Protein AF-0000000069433955 (afdb_homodimer)

Organism: Salmonella typhimurium (strain SL1344) (NCBI:txid216597)

Sequence (164 aa):
MSNSALQKSEDSWYDIVRRSDGCVVFSFPSSGRHLIYRVNGMVSMRPLLDDEEVFTPNGFMHFIRRLGYRVTPPSDNMKSTAMSNSALQKSEDSWYDIVRRSDGCVVFSFPSSGRHLIYRVNGMVSMRPLLDDEEVFTPNGFMHFIRRLGYRVTPPSDNMKSTA

Foldseek 3Di:
DPCPPPPVVPFDKDFDADPVVRDTDDMDTPDAAKDWDDDPRDIDMDGDDPPDDDDDPVRVVVVVVVVPDDDDDDDVPVPPPD/DPCPPPVPVPFDKDFDADPVVRDGPDMDTPDAAKDWDDDPRDIDMDGDDPPDDDDDPVRVVVVVVVVPDDDDDDDVPVPPPD

Radius of gyration: 22.23 Å; Cα contacts (8 Å, |Δi|>4): 238; chains: 2; bounding box: 81×56×34 Å

Solvent-accessible surface area (backbone atoms only — not comparable to full-atom values): 9874 Å² total; per-residue (Å²): 133,80,79,74,62,76,70,64,71,71,67,51,46,33,32,36,25,36,60,90,79,61,46,72,75,47,74,46,58,56,65,67,36,33,42,36,34,63,54,96,91,34,80,43,73,44,76,52,54,91,66,48,42,82,32,34,69,67,52,43,53,54,49,45,39,73,72,47,33,47,76,41,75,58,73,74,68,73,64,65,78,113,131,80,79,73,61,76,70,66,70,70,67,50,46,34,31,35,23,36,60,90,77,62,46,72,76,47,74,45,58,54,66,67,37,34,41,35,34,64,54,97,88,34,80,42,74,46,76,51,55,90,65,48,42,81,32,34,69,68,54,45,52,54,50,45,39,71,72,47,31,48,78,43,74,58,73,72,69,72,65,67,78,113

pLDDT: mean 84.35, std 21.29, range [32.19, 98.75]

Nearest PDB structures (foldseek):
  9iuz-assembly1_C  TM=4.499E-01  e=4.815E+00  Arabidopsis thaliana
  9iuz-assembly1_C  TM=4.136E-01  e=3.814E+00  Arabidopsis thaliana

Structure (mmCIF, N/CA/C/O backbone):
data_AF-0000000069433955-model_v1
#
loop_
_entity.id
_entity.type
_entity.pdbx_description
1 polymer 'Predicted bacteriophage protein'
#
loop_
_atom_site.group_PDB
_atom_site.id
_atom_site.type_symbol
_atom_site.label_atom_id
_atom_site.label_alt_id
_atom_site.label_comp_id
_atom_site.label_asym_id
_atom_site.label_entity_id
_atom_site.label_seq_id
_atom_site.pdbx_PDB_ins_code
_atom_site.Cartn_x
_atom_site.Cartn_y
_atom_site.Cartn_z
_atom_site.occupancy
_atom_site.B_iso_or_equiv
_atom_site.auth_seq_id
_atom_site.auth_comp_id
_atom_site.auth_asym_id
_atom_site.auth_atom_id
_atom_site.pdbx_PDB_model_num
ATOM 1 N N . MET A 1 1 ? -41.156 -10.906 -10.141 1 32.72 1 MET A N 1
ATOM 2 C CA . MET A 1 1 ? -40.156 -10.258 -9.281 1 32.72 1 MET A CA 1
ATOM 3 C C . MET A 1 1 ? -38.875 -11.102 -9.188 1 32.72 1 MET A C 1
ATOM 5 O O . MET A 1 1 ? -38.906 -12.203 -8.641 1 32.72 1 MET A O 1
ATOM 9 N N . SER A 1 2 ? -38.188 -11.195 -10.344 1 35.56 2 SER A N 1
ATOM 10 C CA . SER A 1 2 ? -36.938 -11.875 -10.617 1 35.56 2 SER A CA 1
ATOM 11 C C . SER A 1 2 ? -35.906 -11.578 -9.531 1 35.56 2 SER A C 1
ATOM 13 O O . SER A 1 2 ? -35.656 -10.414 -9.203 1 35.56 2 SER A O 1
ATOM 15 N N . ASN A 1 3 ? -35.875 -12.43 -8.461 1 35.75 3 ASN A N 1
ATOM 16 C CA . ASN A 1 3 ? -34.812 -12.492 -7.469 1 35.75 3 ASN A CA 1
ATOM 17 C C . ASN A 1 3 ? -33.438 -12.227 -8.102 1 35.75 3 ASN A C 1
ATOM 19 O O . ASN A 1 3 ? -32.844 -13.125 -8.695 1 35.75 3 ASN A O 1
ATOM 23 N N . SER A 1 4 ? -33.219 -11.211 -8.953 1 37.47 4 SER A N 1
ATOM 24 C CA . SER A 1 4 ? -31.859 -10.742 -9.203 1 37.47 4 SER A CA 1
ATOM 25 C C . SER A 1 4 ? -31.031 -10.734 -7.922 1 37.47 4 SER A C 1
ATOM 27 O O . SER A 1 4 ? -31.141 -9.812 -7.109 1 37.47 4 SER A O 1
ATOM 29 N N . ALA A 1 5 ? -31.125 -11.773 -7.105 1 37.88 5 ALA A N 1
ATOM 30 C CA . ALA A 1 5 ? -30.141 -12.023 -6.055 1 37.88 5 ALA A CA 1
ATOM 31 C C . ALA A 1 5 ? -28.797 -11.375 -6.391 1 37.88 5 ALA A C 1
ATOM 33 O O . ALA A 1 5 ? -28.422 -11.281 -7.562 1 37.88 5 ALA A O 1
ATOM 34 N N . LEU A 1 6 ? -28.359 -10.445 -5.57 1 41.28 6 LEU A N 1
ATOM 35 C CA . LEU A 1 6 ? -27 -9.93 -5.449 1 41.28 6 LEU A CA 1
ATOM 36 C C . LEU A 1 6 ? -25.984 -10.992 -5.848 1 41.28 6 LEU A C 1
ATOM 38 O O . LEU A 1 6 ? -25.844 -12.008 -5.164 1 41.28 6 LEU A O 1
ATOM 42 N N . GLN A 1 7 ? -25.984 -11.516 -6.977 1 39.38 7 GLN A N 1
ATOM 43 C CA . GLN A 1 7 ? -24.797 -12.289 -7.363 1 39.38 7 GLN A CA 1
ATOM 44 C C . GLN A 1 7 ? -23.562 -11.828 -6.59 1 39.38 7 GLN A C 1
ATOM 46 O O . GLN A 1 7 ? -23.062 -10.727 -6.824 1 39.38 7 GLN A O 1
ATOM 51 N N . LYS A 1 8 ? -23.594 -11.914 -5.301 1 45.47 8 LYS A N 1
ATOM 52 C CA . LYS A 1 8 ? -22.344 -11.781 -4.562 1 45.47 8 LYS A CA 1
ATOM 53 C C . LYS A 1 8 ? -21.141 -12.078 -5.457 1 45.47 8 LYS A C 1
ATOM 55 O O . LYS A 1 8 ? -21.047 -13.164 -6.031 1 45.47 8 LYS A O 1
ATOM 60 N N . SER A 1 9 ? -20.75 -11.242 -6.344 1 50.5 9 SER A N 1
ATOM 61 C CA . SER A 1 9 ? -19.5 -11.414 -7.082 1 50.5 9 SER A CA 1
ATOM 62 C C . SER A 1 9 ? -18.562 -12.367 -6.355 1 50.5 9 SER A C 1
ATOM 64 O O . SER A 1 9 ? -18.203 -12.141 -5.195 1 50.5 9 SER A O 1
ATOM 66 N N . GLU A 1 10 ? -18.891 -13.562 -6.527 1 57.84 10 GLU A N 1
ATOM 67 C CA . GLU A 1 10 ? -17.953 -14.531 -5.98 1 57.84 10 GLU A CA 1
ATOM 68 C C . GLU A 1 10 ? -16.531 -13.992 -6.004 1 57.84 10 GLU A C 1
ATOM 70 O O . GLU A 1 10 ? -16 -13.664 -7.066 1 57.84 10 GLU A O 1
ATOM 75 N N . ASP A 1 11 ? -16.094 -13.422 -4.949 1 69.75 11 ASP A N 1
ATOM 76 C CA . ASP A 1 11 ? -14.711 -12.969 -4.871 1 69.75 11 ASP A CA 1
ATOM 77 C C . ASP A 1 11 ? -13.75 -14.031 -5.41 1 69.75 11 ASP A C 1
ATOM 79 O O . ASP A 1 11 ? -13.812 -15.188 -5.008 1 69.75 11 ASP A O 1
ATOM 83 N N . SER A 1 12 ? -13.234 -13.719 -6.617 1 89.62 12 SER A N 1
ATOM 84 C CA . SER A 1 12 ? -12.141 -14.562 -7.078 1 89.62 12 SER A CA 1
ATOM 85 C C . SER A 1 12 ? -10.961 -14.508 -6.113 1 89.62 12 SER A C 1
ATOM 87 O O . SER A 1 12 ? -10.789 -13.523 -5.387 1 89.62 12 SER A O 1
ATOM 89 N N . TRP A 1 13 ? -10.359 -15.688 -5.953 1 97 13 TRP A N 1
ATOM 90 C CA . TRP A 1 13 ? -9.18 -15.797 -5.094 1 97 13 TRP A CA 1
ATOM 91 C C . TRP A 1 13 ? -7.902 -15.797 -5.918 1 97 13 TRP A C 1
ATOM 93 O O . TRP A 1 13 ? -7.883 -16.281 -7.047 1 97 13 TRP A O 1
ATOM 103 N N . TYR A 1 14 ? -6.887 -15.234 -5.289 1 98.25 14 TYR A N 1
ATOM 104 C CA . TYR A 1 14 ? -5.555 -15.172 -5.879 1 98.25 14 TYR A CA 1
ATOM 105 C C . TYR A 1 14 ? -4.508 -15.719 -4.914 1 98.25 14 TYR A C 1
ATOM 107 O O . TYR A 1 14 ? -4.656 -15.602 -3.695 1 98.25 14 TYR A O 1
ATOM 115 N N . ASP A 1 15 ? -3.482 -16.281 -5.465 1 98.38 15 ASP A N 1
ATOM 116 C CA . ASP A 1 15 ? -2.363 -16.797 -4.684 1 98.38 15 ASP A CA 1
ATOM 117 C C . ASP A 1 15 ? -1.071 -16.062 -5.02 1 98.38 15 ASP A C 1
ATOM 119 O O . ASP A 1 15 ? -0.813 -15.75 -6.184 1 98.38 15 ASP A O 1
ATOM 123 N N . ILE A 1 16 ? -0.302 -15.773 -4.051 1 98.5 16 ILE A N 1
ATOM 124 C CA . ILE A 1 16 ? 1.091 -15.383 -4.242 1 98.5 16 ILE A CA 1
ATOM 125 C C . ILE A 1 16 ? 1.989 -16.609 -4.145 1 98.5 16 ILE A C 1
ATOM 127 O O . ILE A 1 16 ? 1.977 -17.328 -3.135 1 98.5 16 ILE A O 1
ATOM 131 N N . VAL A 1 17 ? 2.74 -16.828 -5.148 1 98.25 17 VAL A N 1
ATOM 132 C CA . VAL A 1 17 ? 3.533 -18.047 -5.262 1 98.25 17 VAL A CA 1
ATOM 133 C C . VAL A 1 17 ? 5.012 -17.688 -5.387 1 98.25 17 VAL A C 1
ATOM 135 O O . VAL A 1 17 ? 5.395 -16.875 -6.23 1 98.25 17 VAL A O 1
ATOM 138 N N . ARG A 1 18 ? 5.762 -18.219 -4.496 1 98.06 18 ARG A N 1
ATOM 139 C CA . ARG A 1 18 ? 7.207 -18.094 -4.652 1 98.06 18 ARG A CA 1
ATOM 140 C C . ARG A 1 18 ? 7.695 -18.891 -5.863 1 98.06 18 ARG A C 1
ATOM 142 O O . ARG A 1 18 ? 7.539 -20.109 -5.918 1 98.06 18 ARG A O 1
ATOM 149 N N . ARG A 1 19 ? 8.336 -18.234 -6.816 1 97.25 19 ARG A N 1
ATOM 150 C CA . ARG A 1 19 ? 8.633 -18.859 -8.102 1 97.25 19 ARG A CA 1
ATOM 151 C C . ARG A 1 19 ? 9.672 -19.969 -7.949 1 97.25 19 ARG A C 1
ATOM 153 O O . ARG A 1 19 ? 9.609 -20.984 -8.641 1 97.25 19 ARG A O 1
ATOM 160 N N . SER A 1 20 ? 10.617 -19.797 -7.016 1 96 20 SER A N 1
ATOM 161 C CA . SER A 1 20 ? 11.758 -20.688 -6.891 1 96 20 SER A CA 1
ATOM 162 C C . SER A 1 20 ? 11.305 -22.109 -6.574 1 96 20 SER A C 1
ATOM 164 O O . SER A 1 20 ? 11.93 -23.078 -7.012 1 96 20 SER A O 1
ATOM 166 N N . ASP A 1 21 ? 10.258 -22.297 -5.906 1 96.69 21 ASP A N 1
ATOM 167 C CA . ASP A 1 21 ? 9.883 -23.641 -5.484 1 96.69 21 ASP A CA 1
ATOM 168 C C . ASP A 1 21 ? 8.383 -23.875 -5.676 1 96.69 21 ASP A C 1
ATOM 170 O O . ASP A 1 21 ? 7.875 -24.969 -5.387 1 96.69 21 ASP A O 1
ATOM 174 N N . GLY A 1 22 ? 7.676 -22.891 -6.055 1 97 22 GLY A N 1
ATOM 175 C CA . GLY A 1 22 ? 6.258 -23.031 -6.34 1 97 22 GLY A CA 1
ATOM 176 C C . GLY A 1 22 ? 5.391 -22.969 -5.098 1 97 22 GLY A C 1
ATOM 177 O O . GLY A 1 22 ? 4.191 -23.25 -5.156 1 97 22 GLY A O 1
ATOM 178 N N . CYS A 1 23 ? 5.957 -22.562 -3.988 1 97.06 23 CYS A N 1
ATOM 179 C CA . CYS A 1 23 ? 5.223 -22.5 -2.729 1 97.06 23 CYS A CA 1
ATOM 180 C C . CYS A 1 23 ? 4.246 -21.344 -2.717 1 97.06 23 CYS A C 1
ATOM 182 O O . CYS A 1 23 ? 4.625 -20.203 -3.021 1 97.06 23 CYS A O 1
ATOM 184 N N . VAL A 1 24 ? 2.994 -21.641 -2.365 1 98.06 24 VAL A N 1
ATOM 185 C CA . VAL A 1 24 ? 2.014 -20.578 -2.111 1 98.06 24 VAL A CA 1
ATOM 186 C C . VAL A 1 24 ? 2.295 -19.922 -0.762 1 98.06 24 VAL A C 1
ATOM 188 O O . VAL A 1 24 ? 2.207 -20.578 0.282 1 98.06 24 VAL A O 1
ATOM 191 N N . VAL A 1 25 ? 2.574 -18.688 -0.817 1 97.56 25 VAL A N 1
ATOM 192 C CA . VAL A 1 25 ? 2.99 -18.031 0.418 1 97.56 25 VAL A CA 1
ATOM 193 C C . VAL A 1 25 ? 1.824 -17.234 1.002 1 97.56 25 VAL A C 1
ATOM 195 O O . VAL A 1 25 ? 1.748 -17.031 2.217 1 97.56 25 VAL A O 1
ATOM 198 N N . PHE A 1 26 ? 0.858 -16.734 0.217 1 98 26 PHE A N 1
ATOM 199 C CA . PHE A 1 26 ? -0.343 -16.031 0.655 1 98 26 PHE A CA 1
ATOM 200 C C . PHE A 1 26 ? -1.492 -16.266 -0.318 1 98 26 PHE A C 1
ATOM 202 O O . PHE A 1 26 ? -1.267 -16.562 -1.492 1 98 26 PHE A O 1
ATOM 209 N N . SER A 1 27 ? -2.684 -16.172 0.216 1 98.06 27 SER A N 1
ATOM 210 C CA . SER A 1 27 ? -3.904 -16.109 -0.582 1 98.06 27 SER A CA 1
ATOM 211 C C . SER A 1 27 ? -4.762 -14.914 -0.186 1 98.06 27 SER A C 1
ATOM 213 O O . SER A 1 27 ? -4.812 -14.539 0.988 1 98.06 27 SER A O 1
ATOM 215 N N . PHE A 1 28 ? -5.434 -14.359 -1.23 1 97.44 28 PHE A N 1
ATOM 216 C CA . PHE A 1 28 ? -6.254 -13.195 -0.93 1 97.44 28 PHE A CA 1
ATOM 217 C C . PHE A 1 28 ? -7.426 -13.086 -1.899 1 97.44 28 PHE A C 1
ATOM 219 O O . PHE A 1 28 ? -7.336 -13.555 -3.037 1 97.44 28 PHE A O 1
ATOM 226 N N . PRO A 1 29 ? -8.453 -12.516 -1.418 1 96.81 29 PRO A N 1
ATOM 227 C CA . PRO A 1 29 ? -9.578 -12.258 -2.322 1 96.81 29 PRO A CA 1
ATOM 228 C C . PRO A 1 29 ? -9.32 -11.07 -3.252 1 96.81 29 PRO A C 1
ATOM 230 O O . PRO A 1 29 ? -8.492 -10.211 -2.949 1 96.81 29 PRO A O 1
ATOM 233 N N . SER A 1 30 ? -10.023 -11.047 -4.375 1 95.06 30 SER A N 1
ATOM 234 C CA . SER A 1 30 ? -9.883 -9.984 -5.359 1 95.06 30 SER A CA 1
ATOM 235 C C . SER A 1 30 ? -10.367 -8.648 -4.805 1 95.06 30 SER A C 1
ATOM 237 O O . SER A 1 30 ? -10.031 -7.586 -5.344 1 95.06 30 SER A O 1
ATOM 239 N N . SER A 1 31 ? -11.164 -8.742 -3.838 1 94.12 31 SER A N 1
ATOM 240 C CA . SER A 1 31 ? -11.711 -7.523 -3.256 1 94.12 31 SER A CA 1
ATOM 241 C C . SER A 1 31 ? -10.719 -6.859 -2.312 1 94.12 31 SER A C 1
ATOM 243 O O . SER A 1 31 ? -9.883 -7.535 -1.706 1 94.12 31 SER A O 1
ATOM 245 N N . GLY A 1 32 ? -10.875 -5.504 -2.268 1 94.56 32 GLY A N 1
ATOM 246 C CA . GLY A 1 32 ? -10.078 -4.723 -1.331 1 94.56 32 GLY A CA 1
ATOM 247 C C . GLY A 1 32 ? -8.688 -4.406 -1.849 1 94.56 32 GLY A C 1
ATOM 248 O O . GLY A 1 32 ? -8.367 -4.695 -3.004 1 94.56 32 GLY A O 1
ATOM 249 N N . ARG A 1 33 ? -7.965 -3.723 -1.065 1 98.25 33 ARG A N 1
ATOM 250 C CA . ARG A 1 33 ? -6.57 -3.381 -1.312 1 98.25 33 ARG A CA 1
ATOM 251 C C . ARG A 1 33 ? -5.645 -4.137 -0.365 1 98.25 33 ARG A C 1
ATOM 253 O O . ARG A 1 33 ? -6.016 -4.422 0.777 1 98.25 33 ARG A O 1
ATOM 260 N N . HIS A 1 34 ? -4.496 -4.535 -0.877 1 98.62 34 HIS A N 1
ATOM 261 C CA . HIS A 1 34 ? -3.518 -5.25 -0.062 1 98.62 34 HIS A CA 1
ATOM 262 C C . HIS A 1 34 ? -2.125 -4.648 -0.221 1 98.62 34 HIS A C 1
ATOM 264 O O . HIS A 1 34 ? -1.75 -4.219 -1.314 1 98.62 34 HIS A O 1
ATOM 270 N N . LEU A 1 35 ? -1.433 -4.617 0.872 1 98.75 35 LEU A N 1
ATOM 271 C CA . LEU A 1 35 ? -0.035 -4.199 0.863 1 98.75 35 LEU A CA 1
ATOM 272 C C . LEU A 1 35 ? 0.895 -5.406 0.926 1 98.75 35 LEU A C 1
ATOM 274 O O . LEU A 1 35 ? 0.764 -6.25 1.815 1 98.75 35 LEU A O 1
ATOM 278 N N . ILE A 1 36 ? 1.778 -5.531 -0.023 1 98.5 36 ILE A N 1
ATOM 279 C CA . ILE A 1 36 ? 2.869 -6.5 0.021 1 98.5 36 ILE A CA 1
ATOM 280 C C . ILE A 1 36 ? 4.145 -5.82 0.514 1 98.5 36 ILE A C 1
ATOM 282 O O . ILE A 1 36 ? 4.508 -4.746 0.027 1 98.5 36 ILE A O 1
ATOM 286 N N . TYR A 1 37 ? 4.82 -6.395 1.438 1 97.62 37 TYR A N 1
ATOM 287 C CA . TYR A 1 37 ? 6.039 -5.84 2.018 1 97.62 37 TYR A CA 1
ATOM 288 C C . TYR A 1 37 ? 6.93 -6.945 2.572 1 97.62 37 TYR A C 1
ATOM 290 O O . TYR A 1 37 ? 6.621 -8.133 2.43 1 97.62 37 TYR A O 1
ATOM 298 N N . ARG A 1 38 ? 8.078 -6.551 3.074 1 96.12 38 ARG A N 1
ATOM 299 C CA . ARG A 1 38 ? 8.992 -7.539 3.631 1 96.12 38 ARG A CA 1
ATOM 300 C C . ARG A 1 38 ? 9.141 -7.355 5.137 1 96.12 38 ARG A C 1
ATOM 302 O O . ARG A 1 38 ? 9.266 -6.23 5.625 1 96.12 38 ARG A O 1
ATOM 309 N N . VAL A 1 39 ? 9.039 -8.492 5.789 1 95.12 39 VAL A N 1
ATOM 310 C CA . VAL A 1 39 ? 9.297 -8.531 7.227 1 95.12 39 VAL A CA 1
ATOM 311 C C . VAL A 1 39 ? 10.297 -9.641 7.543 1 95.12 39 VAL A C 1
ATOM 313 O O . VAL A 1 39 ? 10.086 -10.805 7.18 1 95.12 39 VAL A O 1
ATOM 316 N N . ASN A 1 40 ? 11.406 -9.195 8.141 1 93.06 40 ASN A N 1
ATOM 317 C CA . ASN A 1 40 ? 12.445 -10.148 8.523 1 93.06 40 ASN A CA 1
ATOM 318 C C . ASN A 1 40 ? 12.906 -10.977 7.324 1 93.06 40 ASN A C 1
ATOM 320 O O . ASN A 1 40 ? 13.07 -12.195 7.43 1 93.06 40 ASN A O 1
ATOM 324 N N . GLY A 1 41 ? 12.93 -10.375 6.148 1 89.75 41 GLY A N 1
ATOM 325 C CA . GLY A 1 41 ? 13.477 -11.008 4.957 1 89.75 41 GLY A CA 1
ATOM 326 C C . GLY A 1 41 ? 12.453 -11.82 4.191 1 89.75 41 GLY A C 1
ATOM 327 O O . GLY A 1 41 ? 12.766 -12.414 3.156 1 89.75 41 GLY A O 1
ATOM 328 N N . MET 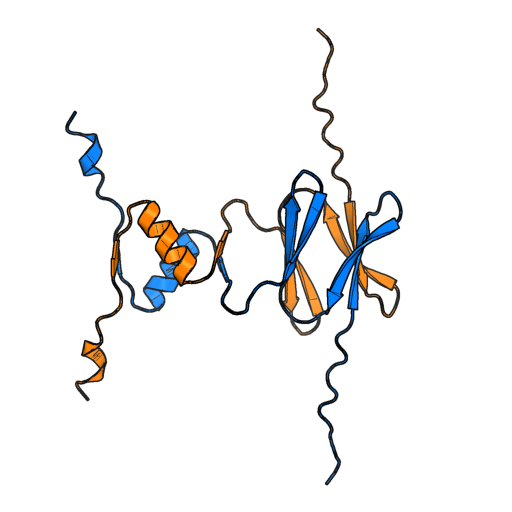A 1 42 ? 11.281 -11.836 4.75 1 92.25 42 MET A N 1
ATOM 329 C CA . MET A 1 42 ? 10.227 -12.625 4.105 1 92.25 42 MET A CA 1
ATOM 330 C C . MET A 1 42 ? 9.133 -11.719 3.555 1 92.25 42 MET A C 1
ATOM 332 O O . MET A 1 42 ? 8.844 -10.672 4.125 1 92.25 42 MET A O 1
ATOM 336 N N . VAL A 1 43 ? 8.555 -12.164 2.387 1 96.25 43 VAL A N 1
ATOM 337 C CA . VAL A 1 43 ? 7.41 -11.461 1.823 1 96.25 43 VAL A CA 1
ATOM 338 C C . VAL A 1 43 ? 6.203 -11.617 2.744 1 96.25 43 VAL A C 1
ATOM 340 O O . VAL A 1 43 ? 5.891 -12.727 3.188 1 96.25 43 VAL A O 1
ATOM 343 N N . SER A 1 44 ? 5.594 -10.539 3.066 1 97.69 44 SER A N 1
ATOM 344 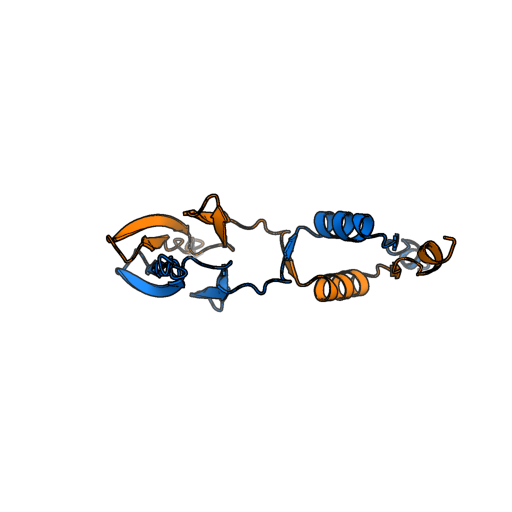C CA . SER A 1 44 ? 4.379 -10.477 3.871 1 97.69 44 SER A CA 1
ATOM 345 C C . SER A 1 44 ? 3.281 -9.695 3.158 1 97.69 44 SER A C 1
ATOM 347 O O . SER A 1 44 ? 3.547 -9 2.176 1 97.69 44 SER A O 1
ATOM 349 N N . MET A 1 45 ? 2.061 -9.914 3.611 1 98.12 45 MET A N 1
ATOM 350 C CA . MET A 1 45 ? 0.908 -9.242 3.018 1 98.12 45 MET A CA 1
ATOM 351 C C . MET A 1 45 ? -0.153 -8.945 4.07 1 98.12 45 MET A C 1
ATOM 353 O O . MET A 1 45 ? -0.415 -9.781 4.945 1 98.12 45 MET A O 1
ATOM 357 N N . ARG A 1 46 ? -0.738 -7.766 3.986 1 98.38 46 ARG A N 1
ATOM 358 C CA . ARG A 1 46 ? -1.897 -7.453 4.816 1 98.38 46 ARG A CA 1
ATOM 359 C C . ARG A 1 46 ? -2.932 -6.648 4.031 1 98.38 46 ARG A C 1
ATOM 361 O O . ARG A 1 46 ? -2.58 -5.898 3.121 1 98.38 46 ARG A O 1
ATOM 368 N N . PRO A 1 47 ? -4.191 -6.938 4.328 1 97.88 47 PRO A N 1
ATOM 369 C CA . PRO A 1 47 ? -5.191 -6.043 3.744 1 97.88 47 PRO A CA 1
ATOM 370 C C . PRO A 1 47 ? -5.066 -4.605 4.25 1 97.88 47 PRO A C 1
ATOM 372 O O . PRO A 1 47 ? -4.625 -4.383 5.379 1 97.88 47 PRO A O 1
ATOM 375 N N . LEU A 1 48 ? -5.375 -3.67 3.318 1 98.31 48 LEU A N 1
ATOM 376 C CA . LEU A 1 48 ? -5.48 -2.281 3.752 1 98.31 48 LEU A CA 1
ATOM 377 C C . LEU A 1 48 ? -6.895 -1.965 4.227 1 98.31 48 LEU A C 1
ATOM 379 O O . LEU A 1 48 ? -7.871 -2.43 3.633 1 98.31 48 LEU A O 1
ATOM 383 N N . LEU A 1 49 ? -6.938 -1.164 5.289 1 96.69 49 LEU A N 1
ATOM 384 C CA . LEU A 1 49 ? -8.227 -0.655 5.738 1 96.69 49 LEU A CA 1
ATOM 385 C C . LEU A 1 49 ? -8.766 0.397 4.773 1 96.69 49 LEU A C 1
ATOM 387 O O . LEU A 1 49 ? -7.996 1.017 4.035 1 96.69 49 LEU A O 1
ATOM 391 N N . ASP A 1 50 ? -10.062 0.579 4.844 1 94.88 50 ASP A N 1
ATOM 392 C CA . ASP A 1 50 ? -10.703 1.534 3.947 1 94.88 50 ASP A CA 1
ATOM 393 C C . ASP A 1 50 ? -10.148 2.941 4.156 1 94.88 50 ASP A C 1
ATOM 395 O O . ASP A 1 50 ? -10.055 3.723 3.207 1 94.88 50 ASP A O 1
ATOM 399 N N . ASP A 1 51 ? -9.797 3.301 5.34 1 94.88 51 ASP A N 1
ATOM 400 C CA . ASP A 1 51 ? -9.352 4.664 5.621 1 94.88 51 ASP A CA 1
ATOM 401 C C . ASP A 1 51 ? -7.836 4.785 5.5 1 94.88 51 ASP A C 1
ATOM 403 O O . ASP A 1 51 ? -7.273 5.859 5.727 1 94.88 51 ASP A O 1
ATOM 407 N N . GLU A 1 52 ? -7.191 3.65 5.18 1 96.69 52 GLU A N 1
ATOM 408 C CA . GLU A 1 52 ? -5.762 3.738 4.891 1 96.69 52 GLU A CA 1
ATOM 409 C C . GLU A 1 52 ? -5.516 4.219 3.461 1 96.69 52 GLU A C 1
ATOM 411 O O . GLU A 1 52 ? -6.09 3.678 2.514 1 96.69 52 GLU A O 1
ATOM 416 N N . GLU A 1 53 ? -4.652 5.234 3.334 1 96 53 GLU A N 1
ATOM 417 C CA . GLU A 1 53 ? -4.305 5.832 2.047 1 96 53 GLU A CA 1
ATOM 418 C C . GLU A 1 53 ? -2.803 5.75 1.787 1 96 53 GLU A C 1
ATOM 420 O O . GLU A 1 53 ? -2.006 5.707 2.727 1 96 53 GLU A O 1
ATOM 425 N N . VAL A 1 54 ? -2.506 5.621 0.5 1 97.19 54 VAL A N 1
ATOM 426 C CA . VAL A 1 54 ? -1.11 5.633 0.072 1 97.19 54 VAL A CA 1
ATOM 427 C C . VAL A 1 54 ? -0.753 7.012 -0.482 1 97.19 54 VAL A C 1
ATOM 429 O O . VAL A 1 54 ? -1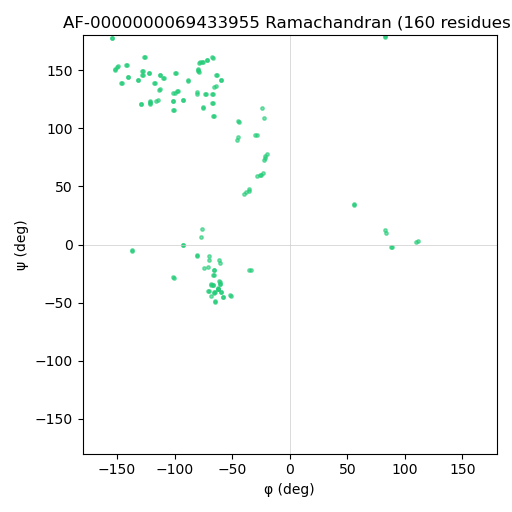.273 7.422 -1.521 1 97.19 54 VAL A O 1
ATOM 432 N N . PHE A 1 55 ? 0.193 7.703 0.234 1 95.94 55 PHE A N 1
ATOM 433 C CA . PHE A 1 55 ? 0.577 9.055 -0.16 1 95.94 55 PHE A CA 1
ATOM 434 C C . PHE A 1 55 ? 2.074 9.266 0.033 1 95.94 55 PHE A C 1
ATOM 436 O O . PHE A 1 55 ? 2.695 8.625 0.88 1 95.94 55 PHE A O 1
ATOM 443 N N . THR A 1 56 ? 2.578 10.203 -0.768 1 95.19 56 THR A N 1
ATOM 444 C CA . THR A 1 56 ? 3.801 10.883 -0.357 1 95.19 56 THR A CA 1
ATOM 445 C C . THR A 1 56 ? 3.498 11.953 0.691 1 95.19 56 THR A C 1
ATOM 447 O O . THR A 1 56 ? 2.357 12.406 0.814 1 95.19 56 THR A O 1
ATOM 450 N N . PRO A 1 57 ? 4.508 12.32 1.519 1 91.12 57 PRO A N 1
ATOM 451 C CA . PRO A 1 57 ? 4.242 13.391 2.486 1 91.12 57 PRO A CA 1
ATOM 452 C C . PRO A 1 57 ? 3.637 14.633 1.843 1 91.12 57 PRO A C 1
ATOM 454 O O . PRO A 1 57 ? 2.635 15.164 2.332 1 91.12 57 PRO A O 1
ATOM 457 N N . ASN A 1 58 ? 4.191 14.992 0.767 1 92.12 58 ASN A N 1
ATOM 458 C CA . ASN A 1 58 ? 3.672 16.156 0.064 1 92.12 58 ASN A CA 1
ATOM 459 C C . ASN A 1 58 ? 2.254 15.922 -0.451 1 92.12 58 ASN A C 1
ATOM 461 O O . ASN A 1 58 ? 1.406 16.812 -0.381 1 92.12 58 ASN A O 1
ATOM 465 N N . GLY A 1 59 ? 2.061 14.773 -0.945 1 94.19 59 GLY A N 1
ATOM 466 C CA . GLY A 1 59 ? 0.73 14.43 -1.419 1 94.19 59 GLY A CA 1
ATOM 467 C C . GLY A 1 59 ? -0.328 14.508 -0.335 1 94.19 59 GLY A C 1
ATOM 468 O O . GLY A 1 59 ? -1.425 15.023 -0.568 1 94.19 59 GLY A O 1
ATOM 469 N N . PHE A 1 60 ? 0.038 14.062 0.779 1 94.31 60 PHE A N 1
ATOM 470 C CA . PHE A 1 60 ? -0.916 14.086 1.882 1 94.31 60 PHE A CA 1
ATOM 471 C C . PHE A 1 60 ? -1.154 15.508 2.363 1 94.31 60 PHE A C 1
ATOM 473 O O . PHE A 1 60 ? -2.285 15.883 2.688 1 94.31 60 PHE A O 1
ATOM 480 N N . MET A 1 61 ? -0.13 16.25 2.406 1 93.19 61 MET A N 1
ATOM 481 C CA . MET A 1 61 ? -0.278 17.656 2.793 1 93.19 61 MET A CA 1
ATOM 482 C C . MET A 1 61 ? -1.254 18.375 1.868 1 93.19 61 MET A C 1
ATOM 484 O O . MET A 1 61 ? -2.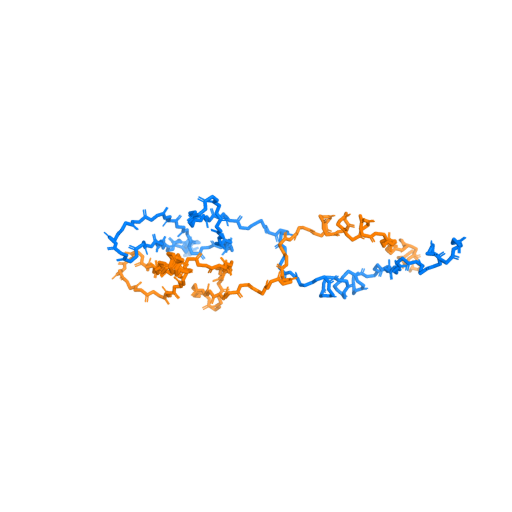121 19.109 2.33 1 93.19 61 MET A O 1
ATOM 488 N N . HIS A 1 62 ? -1.058 18.125 0.625 1 93.81 62 HIS A N 1
ATOM 489 C CA . HIS A 1 62 ? -1.968 18.719 -0.344 1 93.81 62 HIS A CA 1
ATOM 490 C C . HIS A 1 62 ? -3.398 18.234 -0.131 1 93.81 62 HIS A C 1
ATOM 492 O O . HIS A 1 62 ? -4.344 19.031 -0.216 1 93.81 62 HIS A O 1
ATOM 498 N N . PHE A 1 63 ? -3.525 17 0.215 1 93.62 63 PHE A N 1
ATOM 499 C CA . PHE A 1 63 ? -4.832 16.391 0.438 1 93.62 63 PHE A CA 1
ATOM 500 C C . PHE A 1 63 ? -5.527 17.031 1.637 1 93.62 63 PHE A C 1
ATOM 502 O O . PHE A 1 63 ? -6.688 17.422 1.549 1 93.62 63 PHE A O 1
ATOM 509 N N . ILE A 1 64 ? -4.871 17.141 2.721 1 93.12 64 ILE A N 1
ATOM 510 C CA . ILE A 1 64 ? -5.48 17.672 3.932 1 93.12 64 ILE A CA 1
ATOM 511 C C . ILE A 1 64 ? -5.812 19.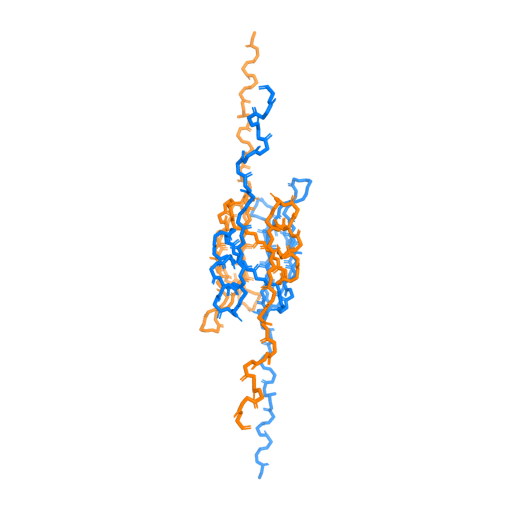141 3.736 1 93.12 64 ILE A C 1
ATOM 513 O O . ILE A 1 64 ? -6.812 19.641 4.262 1 93.12 64 ILE A O 1
ATOM 517 N N . ARG A 1 65 ? -4.988 19.844 2.996 1 93.31 65 ARG A N 1
ATOM 518 C CA . ARG A 1 65 ? -5.285 21.234 2.676 1 93.31 65 ARG A CA 1
ATOM 519 C C . ARG A 1 65 ? -6.57 21.359 1.863 1 93.31 65 ARG A C 1
ATOM 521 O O . ARG A 1 65 ? -7.375 22.266 2.082 1 93.31 65 ARG A O 1
ATOM 528 N N . ARG A 1 66 ? -6.715 20.438 1.019 1 94.12 66 ARG A N 1
ATOM 529 C CA . ARG A 1 66 ? -7.93 20.422 0.21 1 94.12 66 ARG A CA 1
ATOM 530 C C . ARG A 1 66 ? -9.164 20.172 1.072 1 94.12 66 ARG A C 1
ATOM 532 O O . ARG A 1 66 ? -10.258 20.625 0.747 1 94.12 66 ARG A O 1
ATOM 539 N N . LEU A 1 67 ? -8.922 19.516 2.145 1 92.56 67 LEU A N 1
ATOM 540 C CA . LEU A 1 67 ? -10.008 19.266 3.08 1 92.56 67 LEU A CA 1
ATOM 541 C C . LEU A 1 67 ? -10.266 20.484 3.957 1 92.56 67 LEU A C 1
ATOM 543 O O . LEU A 1 67 ? -11.203 20.5 4.762 1 92.56 67 LEU A O 1
ATOM 547 N N . GLY A 1 68 ? -9.383 21.5 3.912 1 92.69 68 GLY A N 1
ATOM 548 C CA . GLY A 1 68 ? -9.594 22.75 4.633 1 92.69 68 GLY A CA 1
ATOM 549 C C . GLY A 1 68 ? -8.625 22.938 5.781 1 92.69 68 GLY A C 1
ATOM 550 O O . GLY A 1 68 ? -8.688 23.953 6.492 1 92.69 68 GLY A O 1
ATOM 551 N N . TYR A 1 69 ? -7.75 22.062 5.934 1 93.88 69 TYR A N 1
ATOM 552 C CA . TYR A 1 69 ? -6.777 22.188 7.012 1 93.88 69 TYR A CA 1
ATOM 553 C C . TYR A 1 69 ? -5.668 23.156 6.625 1 93.88 69 TYR A C 1
ATOM 555 O O . TYR A 1 69 ? -5.297 23.25 5.453 1 93.88 69 TYR A O 1
ATOM 563 N N . ARG A 1 70 ? -5.168 23.797 7.621 1 94.88 70 ARG A N 1
ATOM 564 C CA . ARG A 1 70 ? -3.955 24.594 7.473 1 94.88 70 ARG A CA 1
ATOM 565 C C . ARG A 1 70 ? -2.74 23.844 8.016 1 94.88 70 ARG A C 1
ATOM 567 O O . ARG A 1 70 ? -2.777 23.312 9.125 1 94.88 70 ARG A O 1
ATOM 574 N N . VAL A 1 71 ? -1.722 23.797 7.234 1 93.81 71 VAL A N 1
ATOM 575 C CA . VAL A 1 71 ? -0.49 23.125 7.629 1 93.81 71 VAL A CA 1
ATOM 576 C C . VAL A 1 71 ? 0.674 24.109 7.598 1 93.81 71 VAL A C 1
ATOM 578 O O . VAL A 1 71 ? 0.958 24.719 6.559 1 93.81 71 VAL A O 1
ATOM 581 N N . THR A 1 72 ? 1.316 24.281 8.75 1 93.69 72 THR A N 1
ATOM 582 C CA . THR A 1 72 ? 2.438 25.203 8.875 1 93.69 72 THR A CA 1
ATOM 583 C C . THR A 1 72 ? 3.73 24.453 9.172 1 93.69 72 THR A C 1
ATOM 585 O O . THR A 1 72 ? 3.789 23.672 10.125 1 93.69 72 THR A O 1
ATOM 588 N N . PRO A 1 73 ? 4.719 24.656 8.352 1 90.31 73 PRO A N 1
ATOM 589 C CA . PRO A 1 73 ? 6 23.984 8.602 1 90.31 73 PRO A CA 1
ATOM 590 C C . PRO A 1 73 ? 6.691 24.5 9.859 1 90.31 73 PRO A C 1
ATOM 592 O O . PRO A 1 73 ? 6.375 25.578 10.352 1 90.31 73 PRO A O 1
ATOM 595 N N . PRO A 1 74 ? 7.637 23.672 10.328 1 87.25 74 PRO A N 1
ATOM 596 C CA . PRO A 1 74 ? 8.391 24.141 11.492 1 87.25 74 PRO A CA 1
ATOM 597 C C . PRO A 1 74 ? 9.25 25.375 11.18 1 87.25 74 PRO A C 1
ATOM 599 O O . PRO A 1 74 ? 9.719 25.516 10.047 1 87.25 74 PRO A O 1
ATOM 602 N N . SER A 1 75 ? 9.312 26.453 12.008 1 78.56 75 SER A N 1
ATOM 603 C CA . SER A 1 75 ? 10.109 27.672 11.844 1 78.56 75 SER A CA 1
ATOM 604 C C . SER A 1 75 ? 11.602 27.359 11.93 1 78.56 75 SER A C 1
ATOM 606 O O . SER A 1 75 ? 12.016 26.469 12.672 1 78.56 75 SER A O 1
ATOM 608 N N . ASP A 1 76 ? 12.398 27.438 10.852 1 64.69 76 ASP A N 1
ATOM 609 C CA . ASP A 1 76 ? 13.852 27.344 10.914 1 64.69 76 ASP A CA 1
ATOM 610 C C . ASP A 1 76 ? 14.398 27.984 12.18 1 64.69 76 ASP A C 1
ATOM 612 O O . ASP A 1 76 ? 15.602 27.922 12.445 1 64.69 76 ASP A O 1
ATOM 616 N N . ASN A 1 77 ? 13.742 28.859 12.828 1 53.62 77 ASN A N 1
ATOM 617 C CA . ASN A 1 77 ? 14.492 29.656 13.797 1 53.62 77 ASN A CA 1
ATOM 618 C C . ASN A 1 77 ? 15.109 28.781 14.883 1 53.62 77 ASN A C 1
ATOM 620 O O . ASN A 1 77 ? 15.68 29.297 15.852 1 53.62 77 ASN A O 1
ATOM 624 N N . MET A 1 78 ? 14.734 27.594 15.078 1 48.81 78 MET A N 1
ATOM 625 C CA . MET A 1 78 ? 15.398 27.094 16.281 1 48.81 78 MET A CA 1
ATOM 626 C C . MET A 1 78 ? 16.891 26.859 16.016 1 48.81 78 MET A C 1
ATOM 628 O O . MET A 1 78 ? 17.594 26.328 16.875 1 48.81 78 MET A O 1
ATOM 632 N N . LYS A 1 79 ? 17.344 26.734 14.836 1 47.59 79 LYS A N 1
ATOM 633 C CA . LYS A 1 79 ? 18.766 26.406 14.891 1 47.59 79 LYS A CA 1
ATOM 634 C C . LYS A 1 79 ? 19.578 27.594 15.406 1 47.59 79 LYS A C 1
ATOM 636 O O . LYS A 1 79 ? 20.766 27.469 15.656 1 47.59 79 LYS A O 1
ATOM 641 N N . SER A 1 80 ? 19.297 28.812 14.93 1 44.25 80 SER A N 1
ATOM 642 C CA . SER A 1 80 ? 20.438 29.703 14.922 1 44.25 80 SER A CA 1
ATOM 643 C C . SER A 1 80 ? 20.828 30.109 16.344 1 44.25 80 SER A C 1
ATOM 645 O O . SER A 1 80 ? 21.672 30.984 16.531 1 44.25 80 SER A O 1
ATOM 647 N N . THR A 1 81 ? 19.984 29.875 17.406 1 42.78 81 THR A N 1
ATOM 648 C CA . THR A 1 81 ? 20.547 30.656 18.5 1 42.78 81 THR A CA 1
ATOM 649 C C . THR A 1 81 ? 21.781 29.969 19.078 1 42.78 81 THR A C 1
ATOM 651 O O . THR A 1 81 ? 22.359 30.422 20.078 1 42.78 81 THR A O 1
ATOM 654 N N . ALA A 1 82 ? 22.375 28.984 18.453 1 36.03 82 ALA A N 1
ATOM 655 C CA . ALA A 1 82 ? 23.609 28.75 19.188 1 36.03 82 ALA A CA 1
ATOM 656 C C . ALA A 1 82 ? 24.672 29.766 18.781 1 36.03 82 ALA A C 1
ATOM 658 O O . ALA A 1 82 ? 24.672 30.266 17.641 1 36.03 82 ALA A O 1
ATOM 659 N N . MET B 1 1 ? 41.875 -10.695 1.214 1 32.19 1 MET B N 1
ATOM 660 C CA . MET B 1 1 ? 40.75 -9.781 1.032 1 32.19 1 MET B CA 1
ATOM 661 C C . MET B 1 1 ? 39.594 -10.461 0.294 1 32.19 1 MET B C 1
ATOM 663 O O . MET B 1 1 ? 39.719 -10.805 -0.881 1 32.19 1 MET B O 1
ATOM 667 N N . SER B 1 2 ? 39 -11.438 0.985 1 35.69 2 SER B N 1
ATOM 668 C CA . SER B 1 2 ? 37.844 -12.25 0.6 1 35.69 2 SER B CA 1
ATOM 669 C C . SER B 1 2 ? 36.75 -11.383 0.001 1 35.69 2 SER B C 1
ATOM 671 O O . SER B 1 2 ? 36.375 -10.352 0.564 1 35.69 2 SER B O 1
ATOM 673 N N . ASN B 1 3 ? 36.75 -11.234 -1.359 1 35.97 3 ASN B N 1
ATOM 674 C CA . ASN B 1 3 ? 35.656 -10.688 -2.15 1 35.97 3 ASN B CA 1
ATOM 675 C C . ASN B 1 3 ? 34.312 -11.086 -1.573 1 35.97 3 ASN B C 1
ATOM 677 O O . ASN B 1 3 ? 33.844 -12.203 -1.798 1 35.97 3 ASN B O 1
ATOM 681 N N . SER B 1 4 ? 34.031 -10.969 -0.248 1 37.5 4 SER B N 1
ATOM 682 C CA . SER B 1 4 ? 32.625 -10.945 0.177 1 37.5 4 SER B CA 1
ATOM 683 C C . SER B 1 4 ? 31.766 -10.172 -0.806 1 37.5 4 SER B C 1
ATOM 685 O O . SER B 1 4 ? 31.781 -8.938 -0.802 1 37.5 4 SER B O 1
ATOM 687 N N . ALA B 1 5 ? 31.938 -10.398 -2.111 1 38 5 ALA B N 1
ATOM 688 C CA . ALA B 1 5 ? 30.938 -10 -3.098 1 38 5 ALA B CA 1
ATOM 689 C C . ALA B 1 5 ? 29.562 -9.859 -2.457 1 38 5 ALA B C 1
ATOM 691 O O . ALA B 1 5 ? 29.203 -10.648 -1.58 1 38 5 ALA B O 1
ATOM 692 N N . LEU B 1 6 ? 29.078 -8.656 -2.316 1 41.19 6 LEU B N 1
ATOM 693 C CA . LEU B 1 6 ? 27.672 -8.328 -2.098 1 41.19 6 LEU B CA 1
ATOM 694 C C . LEU B 1 6 ? 26.766 -9.414 -2.664 1 41.19 6 LEU B C 1
ATOM 696 O O . LEU B 1 6 ? 26.719 -9.617 -3.877 1 41.19 6 LEU B O 1
ATOM 700 N N . GLN B 1 7 ? 26.828 -10.586 -2.264 1 40.41 7 GLN B N 1
ATOM 701 C CA . GLN B 1 7 ? 25.75 -11.5 -2.629 1 40.41 7 GLN B CA 1
ATOM 702 C C . GLN B 1 7 ? 24.469 -10.727 -2.953 1 40.41 7 GLN B C 1
ATOM 704 O O . GLN B 1 7 ? 23.828 -10.164 -2.059 1 40.41 7 GLN B O 1
ATOM 709 N N . LYS B 1 8 ? 24.5 -9.891 -3.951 1 45.31 8 LYS B N 1
ATOM 710 C CA . LYS B 1 8 ? 23.234 -9.398 -4.473 1 45.31 8 LYS B CA 1
ATOM 711 C C . LYS B 1 8 ? 22.094 -10.352 -4.125 1 45.31 8 LYS B C 1
ATOM 713 O O . LYS B 1 8 ? 22.109 -11.531 -4.496 1 45.31 8 LYS B O 1
ATOM 718 N N . SER B 1 9 ? 21.656 -10.43 -2.936 1 50.44 9 SER B N 1
ATOM 719 C CA . SER B 1 9 ? 20.453 -11.195 -2.619 1 50.44 9 SER B CA 1
ATOM 720 C C . SER B 1 9 ? 19.578 -11.383 -3.855 1 50.44 9 SER B C 1
ATOM 722 O O . SER B 1 9 ? 19.172 -10.414 -4.492 1 50.44 9 SER B O 1
ATOM 724 N N . GLU B 1 10 ? 20.062 -12.266 -4.613 1 58.06 10 GLU B N 1
ATOM 725 C CA . GLU B 1 10 ? 19.203 -12.602 -5.75 1 58.06 10 GLU B CA 1
ATOM 726 C C . GLU B 1 10 ? 17.734 -12.391 -5.414 1 58.06 10 GLU B C 1
ATOM 728 O O . GLU B 1 10 ? 17.203 -13.008 -4.488 1 58.06 10 GLU B O 1
ATOM 733 N N . ASP B 1 11 ? 17.219 -11.258 -5.738 1 69.94 11 ASP B N 1
ATOM 734 C CA . ASP B 1 11 ? 15.789 -11.023 -5.551 1 69.94 11 ASP B CA 1
ATOM 735 C C . ASP B 1 11 ? 14.969 -12.227 -6.016 1 69.94 11 ASP B C 1
ATOM 737 O O . ASP B 1 11 ? 15.141 -12.703 -7.141 1 69.94 11 ASP B O 1
ATOM 741 N N . SER B 1 12 ? 14.477 -12.961 -5.004 1 89.88 12 SER B N 1
ATOM 742 C CA . SER B 1 12 ? 13.484 -13.969 -5.363 1 89.88 12 SER B CA 1
ATOM 743 C C . SER B 1 12 ? 12.266 -13.336 -6.023 1 89.88 12 SER B C 1
ATOM 745 O O . SER B 1 12 ? 11.977 -12.156 -5.805 1 89.88 12 SER B O 1
ATOM 747 N N . TRP B 1 13 ? 11.773 -14.055 -7.02 1 97.06 13 TRP B N 1
ATOM 748 C CA . TRP B 1 13 ? 10.578 -13.609 -7.73 1 97.06 13 TRP B CA 1
ATOM 749 C C . TRP B 1 13 ? 9.336 -14.328 -7.215 1 97.06 13 TRP B C 1
ATOM 751 O O . TRP B 1 13 ? 9.406 -15.484 -6.805 1 97.06 13 TRP B O 1
ATOM 761 N N . TYR B 1 14 ? 8.25 -13.562 -7.27 1 98.31 14 TYR B N 1
ATOM 762 C CA . TYR B 1 14 ? 6.945 -14.07 -6.875 1 98.31 14 TYR B CA 1
ATOM 763 C C . TYR B 1 14 ? 5.91 -13.828 -7.965 1 98.31 14 TYR B C 1
ATOM 765 O O . TYR B 1 14 ? 5.996 -12.836 -8.695 1 98.31 14 TYR B O 1
ATOM 773 N N . ASP B 1 15 ? 4.957 -14.703 -8.055 1 98.38 15 ASP B N 1
ATOM 774 C CA . ASP B 1 15 ? 3.859 -14.578 -9.008 1 98.38 15 ASP B CA 1
ATOM 775 C C . ASP B 1 15 ? 2.521 -14.438 -8.281 1 98.38 15 ASP B C 1
ATOM 777 O O . ASP B 1 15 ? 2.281 -15.102 -7.273 1 98.38 15 ASP B O 1
ATOM 781 N N . ILE B 1 16 ? 1.699 -13.602 -8.758 1 98.5 16 ILE B N 1
ATOM 782 C CA . ILE B 1 16 ? 0.286 -13.602 -8.398 1 98.5 16 ILE B CA 1
ATOM 783 C C . ILE B 1 16 ? -0.501 -14.445 -9.398 1 98.5 16 ILE B C 1
ATOM 785 O O . ILE B 1 16 ? -0.466 -14.188 -10.602 1 98.5 16 ILE B O 1
ATOM 789 N N . VAL B 1 17 ? -1.197 -15.391 -8.898 1 98.25 17 VAL B N 1
ATOM 790 C CA . VAL B 1 17 ? -1.87 -16.375 -9.742 1 98.25 17 VAL B CA 1
ATOM 791 C C . VAL B 1 17 ? -3.371 -16.359 -9.461 1 98.25 17 VAL B C 1
ATOM 793 O O . VAL B 1 17 ? -3.791 -16.453 -8.305 1 98.25 17 VAL B O 1
ATOM 796 N N . ARG B 1 18 ? -4.098 -16.125 -10.484 1 98.06 18 ARG B N 1
ATOM 797 C CA . ARG B 1 18 ? -5.543 -16.297 -10.352 1 98.06 18 ARG B CA 1
ATOM 798 C C . ARG B 1 18 ? -5.906 -17.75 -10.125 1 98.06 18 ARG B C 1
ATOM 800 O O . ARG B 1 18 ? -5.637 -18.609 -10.969 1 98.06 18 ARG B O 1
ATOM 807 N N . ARG B 1 19 ? -6.57 -18.062 -9.023 1 97.25 19 ARG B N 1
ATOM 808 C CA . ARG B 1 19 ? -6.766 -19.453 -8.602 1 97.25 19 ARG B CA 1
ATOM 809 C C . ARG B 1 19 ? -7.699 -20.188 -9.555 1 97.25 19 ARG B C 1
ATOM 811 O O . ARG B 1 19 ? -7.512 -21.375 -9.82 1 97.25 19 ARG B O 1
ATOM 818 N N . SER B 1 20 ? -8.703 -19.484 -10.102 1 96 20 SER B N 1
ATOM 819 C CA . SER B 1 20 ? -9.766 -20.094 -10.891 1 96 20 SER B CA 1
ATOM 820 C C . SER B 1 20 ? -9.195 -20.797 -12.125 1 96 20 SER B C 1
ATOM 822 O O . SER B 1 20 ? -9.719 -21.828 -12.562 1 96 20 SER B O 1
ATOM 824 N N . ASP B 1 21 ? -8.164 -20.328 -12.68 1 96.69 21 ASP B N 1
ATOM 825 C CA . ASP B 1 21 ? -7.68 -20.891 -13.938 1 96.69 21 ASP B CA 1
ATOM 826 C C . ASP B 1 21 ? -6.16 -21.047 -13.922 1 96.69 21 ASP B C 1
ATOM 828 O O . ASP B 1 21 ? -5.57 -21.516 -14.891 1 96.69 21 ASP B O 1
ATOM 832 N N . GLY B 1 22 ? -5.516 -20.594 -12.906 1 97 22 GLY B N 1
ATOM 833 C CA . GLY B 1 22 ? -4.078 -20.781 -12.766 1 97 22 GLY B CA 1
ATOM 834 C C . GLY B 1 22 ? -3.271 -19.734 -13.523 1 97 22 GLY B C 1
ATOM 835 O O . GLY B 1 22 ? -2.051 -19.875 -13.648 1 97 22 GLY B O 1
ATOM 836 N N . CYS B 1 23 ? -3.926 -18.719 -14.016 1 97 23 CYS B N 1
ATOM 837 C CA . CYS B 1 23 ? -3.25 -17.688 -14.797 1 97 23 CYS B CA 1
ATOM 838 C C . CYS B 1 23 ? -2.387 -16.797 -13.914 1 97 23 CYS B C 1
ATOM 840 O O . CYS B 1 23 ? -2.855 -16.297 -12.891 1 97 23 CYS B O 1
ATOM 842 N N . VAL B 1 24 ? -1.12 -16.625 -14.32 1 97.94 24 VAL B N 1
ATOM 843 C CA . VAL B 1 24 ? -0.25 -15.648 -13.688 1 97.94 24 VAL B CA 1
ATOM 844 C C . VAL B 1 24 ? -0.639 -14.242 -14.141 1 97.94 24 VAL B C 1
ATOM 846 O O . VAL B 1 24 ? -0.527 -13.914 -15.32 1 97.94 24 VAL B O 1
ATOM 849 N N . VAL B 1 25 ? -1.035 -13.469 -13.211 1 97.5 25 VAL B N 1
ATOM 850 C CA . VAL B 1 25 ? -1.556 -12.156 -13.586 1 97.5 25 VAL B CA 1
ATOM 851 C C . VAL B 1 25 ? -0.488 -11.094 -13.359 1 97.5 25 VAL B C 1
ATOM 853 O O . VAL B 1 25 ? -0.477 -10.062 -14.039 1 97.5 25 VAL B O 1
ATOM 856 N N . PHE B 1 26 ? 0.454 -11.227 -12.422 1 98 26 PHE B N 1
ATOM 857 C CA . PHE B 1 26 ? 1.571 -10.328 -12.164 1 98 26 PHE B CA 1
ATOM 858 C C . PHE B 1 26 ? 2.773 -11.094 -11.625 1 98 26 PHE B C 1
ATOM 860 O O . PHE B 1 26 ? 2.621 -12.172 -11.055 1 98 26 PHE B O 1
ATOM 867 N N . SER B 1 27 ? 3.93 -10.539 -11.867 1 98.12 27 SER B N 1
ATOM 868 C CA . SER B 1 27 ? 5.168 -10.977 -11.234 1 98.12 27 SER B CA 1
ATOM 869 C C . SER B 1 27 ? 5.906 -9.797 -10.594 1 98.12 27 SER B C 1
ATOM 871 O O . SER B 1 27 ? 5.887 -8.688 -11.117 1 98.12 27 SER B O 1
ATOM 873 N N . PHE B 1 28 ? 6.566 -10.133 -9.453 1 97.5 28 PHE B N 1
ATOM 874 C CA . PHE B 1 28 ? 7.27 -9.047 -8.766 1 97.5 28 PHE B CA 1
ATOM 875 C C . PHE B 1 28 ? 8.461 -9.586 -7.984 1 97.5 28 PHE B C 1
ATOM 877 O O . PHE B 1 28 ? 8.453 -10.742 -7.551 1 97.5 28 PHE B O 1
ATOM 884 N N . PRO B 1 29 ? 9.438 -8.758 -7.859 1 96.88 29 PRO B N 1
ATOM 885 C CA . PRO B 1 29 ? 10.562 -9.148 -7.008 1 96.88 29 PRO B CA 1
ATOM 886 C C . PRO B 1 29 ? 10.242 -9.047 -5.52 1 96.88 29 PRO B C 1
ATOM 888 O O . PRO B 1 29 ? 9.328 -8.312 -5.129 1 96.88 29 PRO B O 1
ATOM 891 N N . SER B 1 30 ? 10.969 -9.789 -4.703 1 95.19 30 SER B N 1
ATOM 892 C CA . SER B 1 30 ? 10.766 -9.797 -3.256 1 95.19 30 SER B CA 1
ATOM 893 C C . SER B 1 30 ? 11.102 -8.445 -2.639 1 95.19 30 SER B C 1
ATOM 895 O O . SER B 1 30 ? 10.695 -8.148 -1.515 1 95.19 30 SER B O 1
ATOM 897 N N . SER B 1 31 ? 11.875 -7.746 -3.342 1 94.12 31 SER B N 1
ATOM 898 C CA . SER B 1 31 ? 12.289 -6.445 -2.824 1 94.12 31 SER B CA 1
ATOM 899 C C . SER B 1 31 ? 11.203 -5.398 -3.029 1 94.12 31 SER B C 1
ATOM 901 O O . SER B 1 31 ? 10.422 -5.484 -3.977 1 94.12 31 SER B O 1
ATOM 903 N N . GLY B 1 32 ? 11.227 -4.418 -2.066 1 94.69 32 GLY B N 1
ATOM 904 C CA . GLY B 1 32 ? 10.328 -3.281 -2.176 1 94.69 32 GLY B CA 1
ATOM 905 C C . GLY B 1 32 ? 8.938 -3.564 -1.642 1 94.69 32 GLY B C 1
ATOM 906 O O . GLY B 1 32 ? 8.688 -4.637 -1.086 1 94.69 32 GLY B O 1
ATOM 907 N N . ARG B 1 33 ? 8.141 -2.582 -1.697 1 98.19 33 ARG B N 1
ATOM 908 C CA . ARG B 1 33 ? 6.73 -2.652 -1.333 1 98.19 33 ARG B CA 1
ATOM 909 C C . ARG B 1 33 ? 5.84 -2.553 -2.566 1 98.19 33 ARG B C 1
ATOM 911 O O . ARG B 1 33 ? 6.188 -1.869 -3.533 1 98.19 33 ARG B O 1
ATOM 918 N N . HIS B 1 34 ? 4.75 -3.301 -2.557 1 98.62 34 HIS B N 1
ATOM 919 C CA . HIS B 1 34 ? 3.814 -3.277 -3.674 1 98.62 34 HIS B CA 1
ATOM 920 C C . HIS B 1 34 ? 2.379 -3.115 -3.186 1 98.62 34 HIS B C 1
ATOM 922 O O . HIS B 1 34 ? 2.008 -3.656 -2.143 1 98.62 34 HIS B O 1
ATOM 928 N N . LEU B 1 35 ? 1.644 -2.359 -3.932 1 98.75 35 LEU B N 1
ATOM 929 C CA . LEU B 1 35 ? 0.215 -2.207 -3.678 1 98.75 35 LEU B CA 1
ATOM 930 C C . LEU B 1 35 ? -0.602 -3.064 -4.637 1 98.75 35 LEU B C 1
ATOM 932 O O . LEU B 1 35 ? -0.428 -2.977 -5.855 1 98.75 35 LEU B O 1
ATOM 936 N N . ILE B 1 36 ? -1.429 -3.914 -4.113 1 98.5 36 ILE B N 1
ATOM 937 C CA . ILE B 1 36 ? -2.428 -4.637 -4.895 1 98.5 36 ILE B CA 1
ATOM 938 C C . ILE B 1 36 ? -3.777 -3.932 -4.781 1 98.5 36 ILE B C 1
ATOM 940 O O . ILE B 1 36 ? -4.223 -3.6 -3.682 1 98.5 36 ILE B O 1
ATOM 944 N N . TYR B 1 37 ? -4.445 -3.699 -5.863 1 97.62 37 TYR B N 1
ATOM 945 C CA . TYR B 1 37 ? -5.734 -3.014 -5.898 1 97.62 37 TYR B CA 1
ATOM 946 C C . TYR B 1 37 ? -6.543 -3.434 -7.121 1 97.62 37 TYR B C 1
ATOM 948 O O . TYR B 1 37 ? -6.129 -4.32 -7.871 1 97.62 37 TYR B O 1
ATOM 956 N N . ARG B 1 38 ? -7.727 -2.922 -7.219 1 96.19 38 ARG B N 1
ATOM 957 C CA . ARG B 1 38 ? -8.57 -3.26 -8.359 1 96.19 38 ARG B CA 1
ATOM 958 C C . ARG B 1 38 ? -8.789 -2.047 -9.258 1 96.19 38 ARG B C 1
ATOM 960 O O . ARG B 1 38 ? -9.039 -0.943 -8.773 1 96.19 38 ARG B O 1
ATOM 967 N N . VAL B 1 39 ? -8.617 -2.322 -10.523 1 95.12 39 VAL B N 1
ATOM 968 C CA . VAL B 1 39 ? -8.914 -1.321 -11.539 1 95.12 39 VAL B CA 1
ATOM 969 C C . VAL B 1 39 ? -9.82 -1.93 -12.609 1 95.12 39 VAL B C 1
ATOM 971 O O . VAL B 1 39 ? -9.484 -2.963 -13.195 1 95.12 39 VAL B O 1
ATOM 974 N N . ASN B 1 40 ? -11 -1.285 -12.758 1 93.31 40 ASN B N 1
ATOM 975 C CA . ASN B 1 40 ? -11.953 -1.754 -13.758 1 93.31 40 ASN B CA 1
ATOM 976 C C . ASN B 1 40 ? -12.297 -3.227 -13.562 1 93.31 40 ASN B C 1
ATOM 978 O O . ASN B 1 40 ? -12.352 -3.992 -14.523 1 93.31 40 ASN B O 1
ATOM 982 N N . GLY B 1 41 ? -12.336 -3.668 -12.305 1 89.81 41 GLY B N 1
ATOM 983 C CA . GLY B 1 41 ? -12.773 -5.016 -11.977 1 89.81 41 GLY B CA 1
ATOM 984 C C . GLY B 1 41 ? -11.648 -6.031 -12 1 89.81 41 GLY B C 1
ATOM 985 O O . GLY B 1 41 ? -11.867 -7.215 -11.734 1 89.81 41 GLY B O 1
ATOM 986 N N . MET B 1 42 ? -10.5 -5.547 -12.344 1 92.12 42 MET B N 1
ATOM 987 C CA . MET B 1 42 ? -9.367 -6.457 -12.438 1 92.12 42 MET B CA 1
ATOM 988 C C . MET B 1 42 ? -8.328 -6.152 -11.359 1 92.12 42 MET B C 1
ATOM 990 O O . MET B 1 42 ? -8.156 -4.996 -10.969 1 92.12 42 MET B O 1
ATOM 994 N N . VAL B 1 43 ? -7.676 -7.246 -10.867 1 96.25 43 VAL B N 1
ATOM 995 C CA . VAL B 1 43 ? -6.578 -7.078 -9.922 1 96.25 43 VAL B CA 1
ATOM 996 C C . VAL B 1 43 ? -5.395 -6.41 -10.617 1 96.25 43 VAL B C 1
ATOM 998 O O . VAL B 1 43 ? -5 -6.816 -11.711 1 96.25 43 VAL B O 1
ATOM 1001 N N . SER B 1 44 ? -4.898 -5.391 -10.023 1 97.62 44 SER B N 1
ATOM 1002 C CA . SER B 1 44 ? -3.723 -4.656 -10.484 1 97.62 44 SER B CA 1
ATOM 1003 C C . SER B 1 44 ? -2.678 -4.551 -9.375 1 97.62 44 SER B C 1
ATOM 1005 O O . SER B 1 44 ? -2.967 -4.824 -8.211 1 97.62 44 SER B O 1
ATOM 1007 N N . MET B 1 45 ? -1.461 -4.258 -9.797 1 98.06 45 MET B N 1
ATOM 1008 C CA . MET B 1 45 ? -0.351 -4.137 -8.852 1 98.06 45 MET B CA 1
ATOM 1009 C C . MET B 1 45 ? 0.638 -3.07 -9.32 1 98.06 45 MET B C 1
ATOM 1011 O O . MET B 1 45 ? 0.941 -2.975 -10.508 1 98.06 45 MET B O 1
ATOM 1015 N N . ARG B 1 46 ? 1.124 -2.275 -8.375 1 98.38 46 ARG B N 1
ATOM 1016 C CA . ARG B 1 46 ? 2.217 -1.354 -8.664 1 98.38 46 ARG B CA 1
ATOM 1017 C C . ARG B 1 46 ? 3.203 -1.291 -7.5 1 98.38 46 ARG B C 1
ATOM 1019 O O . ARG B 1 46 ? 2.82 -1.475 -6.344 1 98.38 46 ARG B O 1
ATOM 1026 N N . PRO B 1 47 ? 4.461 -1.147 -7.859 1 97.88 47 PRO B N 1
ATOM 1027 C CA . PRO B 1 47 ? 5.398 -0.88 -6.77 1 97.88 47 PRO B CA 1
ATOM 1028 C C . PRO B 1 47 ? 5.125 0.448 -6.066 1 97.88 47 PRO B C 1
ATOM 1030 O O . PRO B 1 47 ? 4.625 1.388 -6.688 1 97.88 47 PRO B O 1
ATOM 1033 N N . LEU B 1 48 ? 5.391 0.421 -4.742 1 98.31 48 LEU B N 1
ATOM 1034 C CA . LEU B 1 48 ? 5.355 1.688 -4.02 1 98.31 48 LEU B CA 1
ATOM 1035 C C . LEU B 1 48 ? 6.719 2.373 -4.059 1 98.31 48 LEU B C 1
ATOM 1037 O O . LEU B 1 48 ? 7.754 1.714 -3.959 1 98.31 48 LEU B O 1
ATOM 1041 N N . LEU B 1 49 ? 6.652 3.703 -4.207 1 96.69 49 LEU B N 1
ATOM 1042 C CA . LEU B 1 49 ? 7.879 4.488 -4.098 1 96.69 49 LEU B CA 1
ATOM 1043 C C . LEU B 1 49 ? 8.359 4.551 -2.65 1 96.69 49 LEU B C 1
ATOM 1045 O O . LEU B 1 49 ? 7.57 4.355 -1.722 1 96.69 49 LEU B O 1
ATOM 1049 N N . ASP B 1 50 ? 9.625 4.84 -2.525 1 94.88 50 ASP B N 1
ATOM 1050 C CA . ASP B 1 50 ? 10.227 4.887 -1.194 1 94.88 50 ASP B CA 1
ATOM 1051 C C . ASP B 1 50 ? 9.547 5.945 -0.326 1 94.88 50 ASP B C 1
ATOM 1053 O O . ASP B 1 50 ? 9.422 5.77 0.888 1 94.88 50 ASP B O 1
ATOM 1057 N N . ASP B 1 51 ? 9.117 7.02 -0.875 1 94.88 51 ASP B N 1
ATOM 1058 C CA . ASP B 1 51 ? 8.547 8.109 -0.087 1 94.88 51 ASP B CA 1
ATOM 1059 C C . ASP B 1 51 ? 7.031 7.969 0.033 1 94.88 51 ASP B C 1
ATOM 1061 O O . ASP B 1 51 ? 6.375 8.805 0.654 1 94.88 51 ASP B O 1
ATOM 1065 N N . GLU B 1 52 ? 6.5 6.91 -0.602 1 96.69 52 GLU B N 1
ATOM 1066 C CA . GLU B 1 52 ? 5.082 6.637 -0.393 1 96.69 52 GLU B CA 1
ATOM 1067 C C . GLU B 1 52 ? 4.848 5.902 0.923 1 96.69 52 GLU B C 1
ATOM 1069 O O . GLU B 1 52 ? 5.52 4.906 1.212 1 96.69 52 GLU B O 1
ATOM 1074 N N . GLU B 1 53 ? 3.887 6.414 1.714 1 96.06 53 GLU B N 1
ATOM 1075 C CA . GLU B 1 53 ? 3.529 5.855 3.012 1 96.06 53 GLU B CA 1
ATOM 1076 C C . GLU B 1 53 ? 2.053 5.465 3.059 1 96.06 53 GLU B C 1
ATOM 1078 O O . GLU B 1 53 ? 1.231 6.043 2.344 1 96.06 53 GLU B O 1
ATOM 1083 N N . VAL B 1 54 ? 1.824 4.418 3.83 1 97.25 54 VAL B N 1
ATOM 1084 C CA . VAL B 1 54 ? 0.452 3.982 4.066 1 97.25 54 VAL B CA 1
ATOM 1085 C C . VAL B 1 54 ? -0.012 4.457 5.441 1 97.25 54 VAL B C 1
ATOM 1087 O O . VAL B 1 54 ? 0.507 4.012 6.469 1 97.25 54 VAL B O 1
ATOM 1090 N N . PHE B 1 55 ? -1.039 5.355 5.434 1 96 55 PHE B N 1
ATOM 1091 C CA . PHE B 1 55 ? -1.528 5.938 6.676 1 96 55 PHE B CA 1
ATOM 1092 C C . PHE B 1 55 ? -3.043 6.102 6.637 1 96 55 PHE B C 1
ATOM 1094 O O . PHE B 1 55 ? -3.631 6.242 5.562 1 96 55 PHE B O 1
ATOM 1101 N N . THR B 1 56 ? -3.619 6.109 7.844 1 95.12 56 THR B N 1
ATOM 1102 C CA . THR B 1 56 ? -4.91 6.77 8.008 1 95.12 56 THR B CA 1
ATOM 1103 C C . THR B 1 56 ? -4.738 8.281 8.086 1 95.12 56 THR B C 1
ATOM 1105 O O . THR B 1 56 ? -3.645 8.773 8.375 1 95.12 56 THR B O 1
ATOM 1108 N N . PRO B 1 57 ? -5.789 9.055 7.766 1 91.25 57 PRO B N 1
ATOM 1109 C CA . PRO B 1 57 ? -5.656 10.5 7.902 1 91.25 57 PRO B CA 1
ATOM 1110 C C . PRO B 1 57 ? -5.145 10.922 9.281 1 91.25 57 PRO B C 1
ATOM 1112 O O . PRO B 1 57 ? -4.215 11.727 9.375 1 91.25 57 PRO B O 1
ATOM 1115 N N . ASN B 1 58 ? -5.684 10.312 10.25 1 92.5 58 ASN B N 1
ATOM 1116 C CA . ASN B 1 58 ? -5.246 10.625 11.609 1 92.5 58 ASN B CA 1
ATOM 1117 C C . ASN B 1 58 ? -3.795 10.219 11.836 1 92.5 58 ASN B C 1
ATOM 1119 O O . ASN B 1 58 ? -3.035 10.945 12.477 1 92.5 58 ASN B O 1
ATOM 1123 N N . GLY B 1 59 ? -3.477 9.109 11.328 1 94.25 59 GLY B N 1
ATOM 1124 C CA . GLY B 1 59 ? -2.102 8.648 11.453 1 94.25 59 GLY B CA 1
ATOM 1125 C C . GLY B 1 59 ? -1.101 9.594 10.82 1 94.25 59 GLY B C 1
ATOM 1126 O O . GLY B 1 59 ? -0.045 9.867 11.391 1 94.25 59 G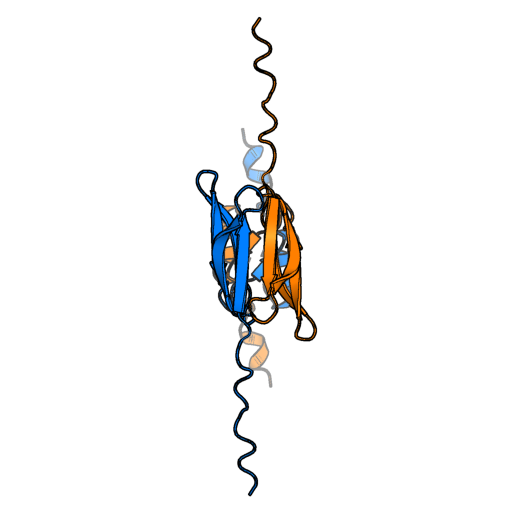LY B O 1
ATOM 1127 N N . PHE B 1 60 ? -1.473 10.078 9.711 1 94.44 60 PHE B N 1
ATOM 1128 C CA . PHE B 1 60 ? -0.572 10.992 9.016 1 94.44 60 PHE B CA 1
ATOM 1129 C C . PHE B 1 60 ? -0.479 12.32 9.75 1 94.44 60 PHE B C 1
ATOM 1131 O O . PHE B 1 60 ? 0.601 12.906 9.852 1 94.44 60 PHE B O 1
ATOM 1138 N N . MET B 1 61 ? -1.571 12.758 10.227 1 93.25 61 MET B N 1
ATOM 1139 C CA . MET B 1 61 ? -1.562 14 10.992 1 93.25 61 MET B CA 1
ATOM 1140 C C . MET B 1 61 ? -0.619 13.891 12.188 1 93.25 61 MET B C 1
ATOM 1142 O O . MET B 1 61 ? 0.162 14.805 12.453 1 93.25 61 MET B O 1
ATOM 1146 N N . HIS B 1 62 ? -0.736 12.797 12.844 1 94 62 HIS B N 1
ATOM 1147 C CA . HIS B 1 62 ? 0.154 12.57 13.977 1 94 62 HIS B CA 1
ATOM 1148 C C . HIS B 1 62 ? 1.612 12.531 13.531 1 94 62 HIS B C 1
ATOM 1150 O O . HIS B 1 62 ? 2.486 13.086 14.203 1 94 62 HIS B O 1
ATOM 1156 N N . PHE B 1 63 ? 1.833 11.953 12.406 1 93.75 63 PHE B N 1
ATOM 1157 C CA . PHE B 1 63 ? 3.18 11.828 11.859 1 93.75 63 PHE B CA 1
ATOM 1158 C C . PHE B 1 63 ? 3.766 13.195 11.531 1 93.75 63 PHE B C 1
ATOM 1160 O O . PHE B 1 63 ? 4.895 13.5 11.922 1 93.75 63 PHE B O 1
ATOM 1167 N N . ILE B 1 64 ? 3.059 14.008 10.859 1 93.25 64 ILE B N 1
ATOM 1168 C CA . ILE B 1 64 ? 3.568 15.312 10.453 1 93.25 64 ILE B CA 1
ATOM 1169 C C . ILE B 1 64 ? 3.775 16.188 11.68 1 93.25 64 ILE B C 1
ATOM 1171 O O . ILE B 1 64 ? 4.707 17 11.727 1 93.25 64 ILE B O 1
ATOM 1175 N N . ARG B 1 65 ? 2.928 16.047 12.672 1 93.5 65 ARG B N 1
ATOM 1176 C CA . ARG B 1 65 ? 3.115 16.766 13.922 1 93.5 65 ARG B CA 1
ATOM 1177 C C . ARG B 1 65 ? 4.418 16.359 14.602 1 93.5 65 ARG B C 1
ATOM 1179 O O . ARG B 1 65 ? 5.125 17.203 15.156 1 93.5 65 ARG B O 1
ATOM 1186 N N . ARG B 1 66 ? 4.676 15.133 14.5 1 94.25 66 ARG B N 1
ATOM 1187 C CA . ARG B 1 66 ? 5.914 14.641 15.094 1 94.25 66 ARG B CA 1
ATOM 1188 C C . ARG B 1 66 ? 7.129 15.211 14.367 1 94.25 66 ARG B C 1
ATOM 1190 O O . ARG B 1 66 ? 8.195 15.375 14.961 1 94.25 66 ARG B O 1
ATOM 1197 N N . LEU B 1 67 ? 6.91 15.539 13.141 1 92.69 67 LEU B N 1
ATOM 1198 C CA . LEU B 1 67 ? 7.977 16.156 12.367 1 92.69 67 LEU B CA 1
ATOM 1199 C C . LEU B 1 67 ? 8.086 17.641 12.68 1 92.69 67 LEU B C 1
ATOM 1201 O O . LEU B 1 67 ? 8.984 18.328 12.18 1 92.69 67 LEU B O 1
ATOM 1205 N N . GLY B 1 68 ? 7.125 18.203 13.438 1 92.94 68 GLY B N 1
ATOM 1206 C CA . GLY B 1 68 ? 7.195 19.594 13.875 1 92.94 68 GLY B CA 1
ATOM 1207 C C . GLY B 1 68 ? 6.168 20.484 13.195 1 92.94 68 GLY B C 1
ATOM 1208 O O . GLY B 1 68 ? 6.113 21.688 13.461 1 92.94 68 GLY B O 1
ATOM 1209 N N . TYR B 1 69 ? 5.383 19.922 12.406 1 94 69 TYR B N 1
ATOM 1210 C CA . TYR B 1 69 ? 4.363 20.719 11.734 1 94 69 TYR B CA 1
ATOM 1211 C C . TYR B 1 69 ? 3.186 21 12.664 1 94 69 TYR B C 1
ATOM 1213 O O . TYR B 1 69 ? 2.85 20.172 13.508 1 94 69 TYR B O 1
ATOM 1221 N N . ARG B 1 70 ? 2.596 22.125 12.453 1 95 70 ARG B N 1
ATOM 1222 C CA . ARG B 1 70 ? 1.318 22.438 13.078 1 95 70 ARG B CA 1
ATOM 1223 C C . ARG B 1 70 ? 0.16 22.219 12.109 1 95 70 ARG B C 1
ATOM 1225 O O . ARG B 1 70 ? 0.204 22.688 10.977 1 95 70 ARG B O 1
ATOM 1232 N N . VAL B 1 71 ? -0.816 21.516 12.562 1 93.88 71 VAL B N 1
ATOM 1233 C CA . VAL B 1 71 ? -1.993 21.25 11.742 1 93.88 71 VAL B CA 1
ATOM 1234 C C . VAL B 1 71 ? -3.244 21.781 12.438 1 93.88 71 VAL B C 1
ATOM 1236 O O . VAL B 1 71 ? -3.543 21.391 13.57 1 93.88 71 VAL B O 1
ATOM 1239 N N . THR B 1 72 ? -3.943 22.672 11.742 1 93.75 72 THR B N 1
ATOM 1240 C CA . THR B 1 72 ? -5.148 23.281 12.297 1 93.75 72 THR B CA 1
ATOM 1241 C C . THR B 1 72 ? -6.379 22.891 11.484 1 93.75 72 THR B C 1
ATOM 1243 O O . THR B 1 72 ? -6.402 23.047 10.266 1 93.75 72 THR B O 1
ATOM 1246 N N . PRO B 1 73 ? -7.348 22.312 12.164 1 90.12 73 PRO B N 1
ATOM 1247 C CA . PRO B 1 73 ? -8.57 21.938 11.453 1 90.12 73 PRO B CA 1
ATOM 1248 C C . PRO B 1 73 ? -9.359 23.141 10.945 1 90.12 73 PRO B C 1
ATOM 1250 O O . PRO B 1 73 ? -9.164 24.266 11.43 1 90.12 73 PRO B O 1
ATOM 1253 N N . PRO B 1 74 ? -10.234 22.844 9.961 1 87.12 74 PRO B N 1
ATOM 1254 C CA . PRO B 1 74 ? -11.078 23.953 9.5 1 87.12 74 PRO B CA 1
ATOM 1255 C C . PRO B 1 74 ? -12.023 24.469 10.578 1 87.12 74 PRO B C 1
ATOM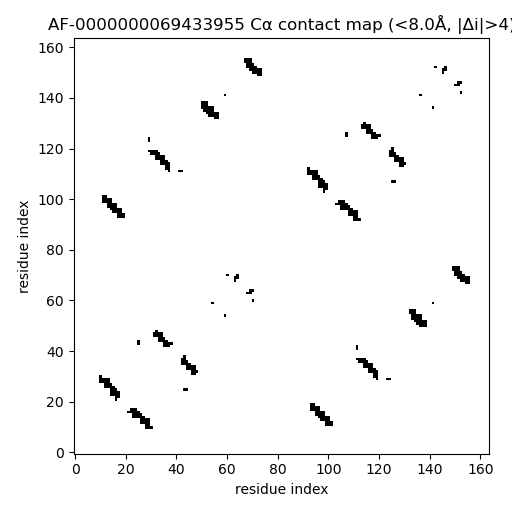 1257 O O . PRO B 1 74 ? -12.453 23.703 11.445 1 87.12 74 PRO B O 1
ATOM 1260 N N . SER B 1 75 ? -12.234 25.797 10.797 1 78.5 75 SER B N 1
ATOM 1261 C CA . SER B 1 75 ? -13.141 26.406 11.758 1 78.5 75 SER B CA 1
ATOM 1262 C C . SER B 1 75 ? -14.594 26.125 11.414 1 78.5 75 SER B C 1
ATOM 1264 O O . SER B 1 75 ? -14.953 26.016 10.234 1 78.5 75 SER B O 1
ATOM 1266 N N . ASP B 1 76 ? -15.352 25.312 12.172 1 64.81 76 ASP B N 1
ATOM 1267 C CA . ASP B 1 76 ? -16.797 25.141 12 1 64.81 76 ASP B CA 1
ATOM 1268 C C . ASP B 1 76 ? -17.453 26.438 11.547 1 64.81 76 ASP B C 1
ATOM 1270 O O . ASP B 1 76 ? -18.641 26.469 11.242 1 64.81 76 ASP B O 1
ATOM 1274 N N . ASN B 1 77 ? -16.906 27.594 11.734 1 53.88 77 ASN B N 1
ATOM 1275 C CA . ASN B 1 77 ? -17.766 28.75 11.57 1 53.88 77 ASN B CA 1
ATOM 1276 C C . ASN B 1 77 ? -18.312 28.844 10.148 1 53.88 77 ASN B C 1
ATOM 1278 O O . ASN B 1 77 ? -18.953 29.844 9.781 1 53.88 77 ASN B O 1
ATOM 1282 N N . MET B 1 78 ? -17.844 28.172 9.219 1 48.03 78 MET B N 1
ATOM 1283 C CA . MET B 1 78 ? -18.484 28.594 7.973 1 48.03 78 MET B CA 1
ATOM 1284 C C . MET B 1 78 ? -19.922 28.062 7.906 1 48.03 78 MET B C 1
ATOM 1286 O O . MET B 1 78 ? -20.578 28.203 6.879 1 48.03 78 MET B O 1
ATOM 1290 N N . LYS B 1 79 ? -20.266 27.062 8.633 1 47.28 79 LYS B N 1
ATOM 1291 C CA . LYS B 1 79 ? -21.641 26.688 8.281 1 47.28 79 LYS B CA 1
ATOM 1292 C C . LYS B 1 79 ? -22.625 27.797 8.664 1 47.28 79 LYS B C 1
ATOM 1294 O O . LYS B 1 79 ? -23.812 27.688 8.391 1 47.28 79 LYS B O 1
ATOM 1299 N N . SER B 1 80 ? -22.422 28.391 9.844 1 44.03 80 SER B N 1
ATOM 1300 C CA . SER B 1 80 ? -23.672 28.922 10.375 1 44.03 80 SER B CA 1
ATOM 1301 C C . SER B 1 80 ? -24.156 30.125 9.578 1 44.03 80 SER B C 1
ATOM 1303 O O . SER B 1 80 ? -25.062 30.844 10 1 44.03 80 SER B O 1
ATOM 1305 N N . THR B 1 81 ? -23.359 30.719 8.625 1 41.56 81 THR B N 1
ATOM 1306 C CA . THR B 1 81 ? -24.047 31.938 8.25 1 41.56 81 THR B CA 1
ATOM 1307 C C . THR B 1 81 ? -25.219 31.641 7.316 1 41.56 81 THR B C 1
ATOM 1309 O O . THR B 1 81 ? -25.891 32.562 6.84 1 41.56 81 THR B O 1
ATOM 1312 N N . ALA B 1 82 ? -25.578 30.391 7.047 1 36.22 82 ALA B N 1
ATOM 1313 C CA . ALA B 1 82 ? -26.797 30.516 6.25 1 36.22 82 ALA B CA 1
ATOM 1314 C C . ALA B 1 82 ? -28.016 30.75 7.145 1 36.22 82 ALA B C 1
ATOM 1316 O O . ALA B 1 82 ? -28.016 30.328 8.305 1 36.22 82 ALA B O 1
#

Secondary str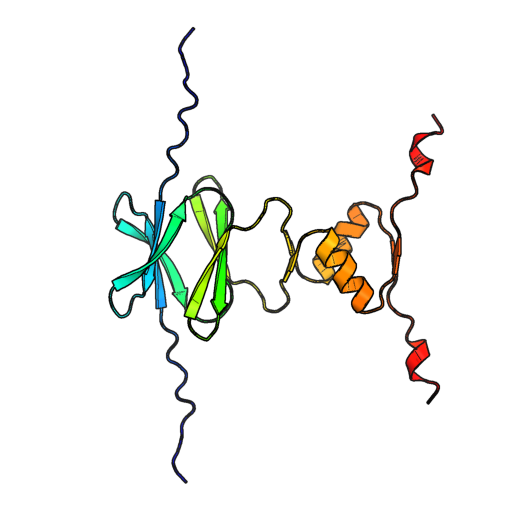ucture (DSSP, 8-state):
------------EEEEEETTT--EEEEEESSS-EEEEEETTEEEEEEPPTT-EEE-HHHHHHHHHHTT-EEE---GGGSTT-/------------EEEEEETTT--EEEEEESSS-EEEEEETTEEEEEEPPTT-EEE-HHHHHHHHHHTT-EEE---GGGSTT-